Protein AF-A0A6P0YGH5-F1 (afdb_monomer)

Radius of gyration: 20.76 Å; Cα contacts (8 Å, |Δi|>4): 91; chains: 1; bounding box: 50×48×48 Å

Structure (mmCIF, N/CA/C/O backbone):
data_AF-A0A6P0YGH5-F1
#
_entry.id   AF-A0A6P0YGH5-F1
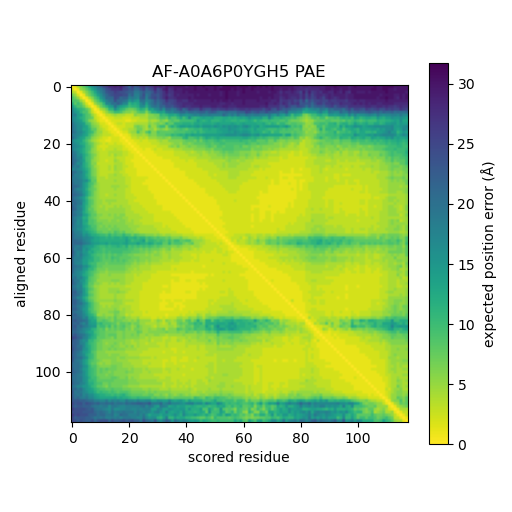#
loop_
_atom_site.group_PDB
_atom_site.id
_atom_site.type_symbol
_atom_site.label_atom_id
_atom_site.label_alt_id
_atom_site.label_comp_id
_atom_site.label_asym_id
_atom_site.label_entity_id
_atom_site.label_seq_id
_atom_site.pdbx_PDB_ins_code
_atom_site.Cartn_x
_atom_site.Cartn_y
_atom_site.Cartn_z
_atom_site.occupancy
_atom_site.B_iso_or_equiv
_atom_site.auth_seq_id
_atom_site.auth_comp_id
_atom_site.auth_asym_id
_atom_site.auth_atom_id
_atom_site.pdbx_PDB_model_num
ATOM 1 N N . MET A 1 1 ? -29.106 34.681 22.770 1.00 38.00 1 MET A N 1
ATOM 2 C CA . MET A 1 1 ? -29.460 33.297 23.142 1.00 38.00 1 MET A CA 1
ATOM 3 C C . MET A 1 1 ? -28.592 32.374 22.303 1.00 38.00 1 MET A C 1
ATOM 5 O O . MET A 1 1 ? -28.899 32.133 21.146 1.00 38.00 1 MET A O 1
ATOM 9 N N . THR A 1 2 ? -27.426 32.003 22.825 1.00 42.66 2 THR A N 1
ATOM 10 C CA . THR A 1 2 ? -26.403 31.251 22.088 1.00 42.66 2 THR A CA 1
ATOM 11 C C . THR A 1 2 ? -26.699 29.769 22.276 1.00 42.66 2 THR A C 1
ATOM 13 O O . THR A 1 2 ? -26.526 29.252 23.376 1.00 42.66 2 THR A O 1
ATOM 16 N N . GLN A 1 3 ? -27.226 29.099 21.249 1.00 47.50 3 GLN A N 1
ATOM 17 C CA . GLN A 1 3 ? -27.406 27.649 21.289 1.00 47.50 3 GLN A CA 1
ATOM 18 C C . GLN A 1 3 ? -26.025 26.993 21.345 1.00 47.50 3 GLN A C 1
ATOM 20 O O . GLN A 1 3 ? -25.245 27.071 20.398 1.00 47.50 3 GLN A O 1
ATOM 25 N N . ILE A 1 4 ? -25.712 26.384 22.487 1.00 50.47 4 ILE A N 1
ATOM 26 C CA . ILE A 1 4 ? -24.563 25.497 22.633 1.00 50.47 4 ILE A CA 1
ATOM 27 C C . ILE A 1 4 ? -24.819 24.319 21.689 1.00 50.47 4 ILE A C 1
ATOM 29 O O . ILE A 1 4 ? -25.840 23.646 21.809 1.00 50.47 4 ILE A O 1
ATOM 33 N N . LEU A 1 5 ? -23.925 24.109 20.722 1.00 51.94 5 LEU A N 1
ATOM 34 C CA . LEU A 1 5 ? -23.920 22.941 19.843 1.00 51.94 5 LEU A CA 1
ATOM 35 C C . LEU A 1 5 ? -23.788 21.689 20.716 1.00 51.94 5 LEU A C 1
ATOM 37 O O . LEU A 1 5 ? -22.690 21.303 21.116 1.00 51.94 5 LEU A O 1
ATOM 41 N N . GLN A 1 6 ? -24.925 21.092 21.058 1.00 49.19 6 GLN A N 1
ATOM 42 C CA . GLN A 1 6 ? -24.997 19.839 21.788 1.00 49.19 6 GLN A CA 1
ATOM 43 C C . GLN A 1 6 ? -24.335 18.784 20.898 1.00 49.19 6 GLN A C 1
ATOM 45 O O . GLN A 1 6 ? -24.809 18.507 19.794 1.00 49.19 6 GLN A O 1
ATOM 50 N N . SER A 1 7 ? -23.182 18.258 21.326 1.00 58.59 7 SER A N 1
ATOM 51 C CA . SER A 1 7 ? -22.619 17.079 20.665 1.00 58.59 7 SER A CA 1
ATOM 52 C C . SER A 1 7 ? -23.704 16.002 20.680 1.00 58.59 7 SER A C 1
ATOM 54 O O . SER A 1 7 ? -24.271 15.775 21.750 1.00 58.59 7 SER A O 1
ATOM 56 N N . PRO A 1 8 ? -24.031 15.381 19.533 1.00 66.81 8 PRO A N 1
ATOM 57 C CA . PRO A 1 8 ? -25.058 14.353 19.496 1.00 66.81 8 PRO A CA 1
ATOM 58 C C . PRO A 1 8 ? -24.716 13.282 20.529 1.00 66.81 8 PRO A C 1
ATOM 60 O O . PRO A 1 8 ? -23.568 12.826 20.570 1.00 66.81 8 PRO A O 1
ATOM 63 N N . GLU A 1 9 ? -25.682 12.915 21.372 1.00 69.94 9 GLU A N 1
ATOM 64 C CA . GLU A 1 9 ? -25.500 11.810 22.308 1.00 69.94 9 GLU A CA 1
ATOM 65 C C . GLU A 1 9 ? -25.064 10.548 21.539 1.00 69.94 9 GLU A C 1
ATOM 67 O O . GLU A 1 9 ? -25.511 10.328 20.404 1.00 69.94 9 GLU A O 1
ATOM 72 N N . PRO A 1 10 ? -24.152 9.733 22.099 1.00 75.38 10 PRO A N 1
ATOM 73 C CA . PRO A 1 10 ? -23.675 8.542 21.415 1.00 75.38 10 PRO A CA 1
ATOM 74 C C . PRO A 1 10 ? -24.838 7.572 21.172 1.00 75.38 10 PRO A C 1
ATOM 76 O O . PRO A 1 10 ? -25.500 7.138 22.109 1.00 75.38 10 PRO A O 1
ATOM 79 N N . ILE A 1 11 ? -25.086 7.223 19.907 1.00 85.12 11 ILE A N 1
ATOM 80 C CA . ILE A 1 11 ? -26.113 6.236 19.550 1.00 85.12 11 ILE A CA 1
ATOM 81 C C . ILE A 1 11 ? -25.641 4.859 20.025 1.00 85.12 11 ILE A C 1
ATOM 83 O O . ILE A 1 11 ? -24.619 4.358 19.545 1.00 85.12 11 ILE A O 1
ATOM 87 N N . VAL A 1 12 ? -26.406 4.260 20.936 1.00 87.81 12 VAL A N 1
ATOM 88 C CA . VAL A 1 12 ? -26.187 2.901 21.440 1.00 87.81 12 VAL A CA 1
ATOM 89 C C . VAL A 1 12 ? -26.904 1.905 20.531 1.00 87.81 12 VAL A C 1
ATOM 91 O O . VAL A 1 12 ? -28.093 2.041 20.244 1.00 87.81 12 VAL A O 1
ATOM 94 N N . TYR A 1 13 ? -26.168 0.903 20.060 1.00 89.69 13 TYR A N 1
ATOM 95 C CA . TYR A 1 13 ? -26.663 -0.177 19.215 1.00 89.69 13 TYR A CA 1
ATOM 96 C C . TYR A 1 13 ? -26.756 -1.465 20.030 1.00 89.69 13 TYR A C 1
ATOM 98 O O . TYR A 1 13 ? -25.876 -1.759 20.838 1.00 89.69 13 TYR A O 1
ATOM 106 N N . GLN A 1 14 ? -27.793 -2.259 19.773 1.00 92.25 14 GLN A N 1
ATOM 107 C CA . GLN A 1 14 ? -27.945 -3.584 20.369 1.00 92.25 14 GLN A CA 1
ATOM 108 C C . GLN A 1 14 ? -27.262 -4.629 19.485 1.00 92.25 14 GLN A C 1
ATOM 110 O O . GLN A 1 14 ? -27.690 -4.876 18.356 1.00 92.25 14 GLN A O 1
ATOM 115 N N . GLY A 1 15 ? -26.175 -5.219 19.980 1.00 87.31 15 GLY A N 1
ATOM 116 C CA . GLY A 1 15 ? -25.468 -6.320 19.336 1.00 87.31 15 GLY A CA 1
ATOM 117 C C . GLY A 1 15 ? -25.804 -7.671 19.965 1.00 87.31 15 GLY A C 1
ATOM 118 O O . GLY A 1 15 ? -26.326 -7.754 21.072 1.00 87.31 15 GLY A O 1
ATOM 119 N N . HIS A 1 16 ? -25.434 -8.757 19.284 1.00 88.81 16 HIS A N 1
ATOM 120 C CA . HIS A 1 16 ? -25.576 -10.118 19.823 1.00 88.81 16 HIS A CA 1
ATOM 121 C C . HIS A 1 16 ? -24.764 -10.341 21.117 1.00 88.81 16 HIS A C 1
ATOM 123 O O . HIS A 1 16 ? -25.115 -11.185 21.932 1.00 88.81 16 HIS A O 1
ATOM 129 N N . PHE A 1 17 ? -23.701 -9.555 21.317 1.00 87.06 17 PHE A N 1
ATOM 130 C CA . PHE A 1 17 ? -22.818 -9.602 22.488 1.00 87.06 17 PHE A CA 1
ATOM 131 C C . PHE A 1 17 ? -23.069 -8.457 23.484 1.00 87.06 17 PHE A C 1
ATOM 133 O O . PHE A 1 17 ? -22.217 -8.182 24.326 1.00 87.06 17 PHE A O 1
ATOM 140 N N . GLY A 1 18 ? -24.218 -7.783 23.382 1.00 90.94 18 GLY A N 1
ATOM 141 C CA . GLY A 1 18 ? -24.586 -6.645 24.220 1.00 90.94 18 GLY A CA 1
ATOM 142 C C . GLY A 1 18 ? -24.522 -5.305 23.493 1.00 90.94 18 GLY A C 1
ATOM 143 O O . GLY A 1 18 ? -24.380 -5.229 22.269 1.00 90.94 18 GLY A O 1
ATOM 144 N N . GLU A 1 19 ? -24.669 -4.239 24.269 1.00 92.75 19 GLU A N 1
ATOM 145 C CA . GLU A 1 19 ? -24.688 -2.869 23.772 1.00 92.75 19 GLU A CA 1
ATOM 146 C C . GLU A 1 19 ? -23.305 -2.412 23.310 1.00 92.75 19 GLU A C 1
ATOM 148 O O . GLU A 1 19 ? -22.294 -2.638 23.977 1.00 92.75 19 GLU A O 1
ATOM 153 N N . PHE A 1 20 ? -23.254 -1.727 22.171 1.00 89.38 20 PHE A N 1
ATOM 154 C CA . PHE A 1 20 ? -22.032 -1.106 21.676 1.00 89.38 20 PHE A CA 1
ATOM 155 C C . PHE A 1 20 ? -22.321 0.270 21.081 1.00 89.38 20 PHE A C 1
ATOM 157 O O . PHE A 1 20 ? -23.426 0.569 20.634 1.00 89.38 20 PHE A O 1
ATOM 164 N N . THR A 1 21 ? -21.304 1.124 21.058 1.00 90.56 21 THR A N 1
ATOM 165 C CA . THR A 1 21 ? -21.373 2.459 20.455 1.00 90.56 21 THR A CA 1
ATOM 166 C C . THR A 1 21 ? -20.344 2.545 19.341 1.00 90.56 21 THR A C 1
ATOM 168 O O . THR A 1 21 ? -19.211 2.107 19.512 1.00 90.56 21 THR A O 1
ATOM 171 N N . ILE A 1 22 ? -20.718 3.133 18.206 1.00 89.81 22 ILE A N 1
ATOM 172 C CA . ILE A 1 22 ? -19.778 3.392 17.110 1.00 89.81 22 ILE A CA 1
ATOM 173 C C . ILE A 1 22 ? -19.169 4.777 17.313 1.00 89.81 22 ILE A C 1
ATOM 175 O O . ILE A 1 22 ? -19.859 5.795 17.184 1.00 89.81 22 ILE A O 1
ATOM 179 N N . THR A 1 23 ? -17.871 4.825 17.593 1.00 90.94 23 THR A N 1
ATOM 180 C CA . THR A 1 23 ? -17.147 6.082 17.781 1.00 90.94 23 THR A CA 1
ATOM 181 C C . THR A 1 23 ? -16.811 6.740 16.440 1.00 90.94 23 THR A C 1
ATOM 183 O O . THR A 1 23 ? -16.848 6.125 15.372 1.00 90.94 23 THR A O 1
ATOM 186 N N . LYS A 1 24 ? -16.437 8.026 16.471 1.00 90.81 24 LYS A N 1
ATOM 187 C CA . LYS A 1 24 ? -15.919 8.714 15.275 1.00 90.81 24 LYS A CA 1
ATOM 188 C C . LYS A 1 24 ? -14.647 8.045 14.737 1.00 90.81 24 LYS A C 1
ATOM 190 O O . LYS A 1 24 ? -14.471 7.996 13.523 1.00 90.81 24 LYS A O 1
ATOM 195 N N . SER A 1 25 ? -13.804 7.513 15.627 1.00 89.56 25 SER A N 1
ATOM 196 C CA . SER A 1 25 ? -12.584 6.782 15.264 1.00 89.56 25 SER A CA 1
ATOM 197 C C . SER A 1 25 ? -12.908 5.521 14.460 1.00 89.56 25 SER A C 1
ATOM 199 O O . SER A 1 25 ? -12.318 5.302 13.404 1.00 89.56 25 SER A O 1
ATOM 201 N N . ASP A 1 26 ? -13.926 4.763 14.882 1.00 90.38 26 ASP A N 1
ATOM 202 C CA . ASP A 1 26 ? -14.374 3.551 14.178 1.00 90.38 26 ASP A CA 1
ATOM 203 C C . ASP A 1 26 ? -14.895 3.864 12.773 1.00 90.38 26 ASP A C 1
ATOM 205 O O . ASP A 1 26 ? -14.682 3.111 11.827 1.00 90.38 26 ASP A O 1
ATOM 209 N N . ARG A 1 27 ? -15.564 5.008 12.595 1.00 92.38 27 ARG A N 1
ATOM 210 C CA . ARG A 1 27 ? -16.007 5.441 11.261 1.00 92.38 27 ARG A CA 1
ATOM 211 C C . ARG A 1 27 ? -14.834 5.875 10.391 1.00 92.38 27 ARG A C 1
ATOM 213 O O . ARG A 1 27 ? -14.810 5.567 9.201 1.00 92.38 27 ARG A O 1
ATOM 220 N N . LEU A 1 28 ? -13.873 6.587 10.977 1.00 93.94 28 LEU A N 1
ATOM 221 C CA . LEU A 1 28 ? -12.700 7.067 10.259 1.00 93.94 28 LEU A CA 1
ATOM 222 C C . LEU A 1 28 ? -11.823 5.902 9.787 1.00 93.94 28 LEU A C 1
ATOM 224 O O . LEU A 1 28 ? -11.414 5.901 8.628 1.00 93.94 28 LEU A O 1
ATOM 228 N N . SER A 1 29 ? -11.594 4.888 10.628 1.00 93.69 29 SER A N 1
ATOM 229 C CA . SER A 1 29 ? -10.833 3.694 10.238 1.00 93.69 29 SER A CA 1
ATOM 230 C C . SER A 1 29 ? -11.477 2.986 9.044 1.00 93.69 29 SER A C 1
ATOM 232 O O . SER A 1 29 ? -10.774 2.613 8.105 1.00 93.69 29 SER A O 1
ATOM 234 N N . VAL A 1 30 ? -12.816 2.899 9.016 1.00 94.69 30 VAL A N 1
ATOM 235 C CA . VAL A 1 30 ? -13.564 2.317 7.893 1.00 94.69 30 VAL A CA 1
ATOM 236 C C . VAL A 1 30 ? -13.356 3.091 6.597 1.00 94.69 30 VAL A C 1
ATOM 238 O O . VAL A 1 30 ? -13.130 2.494 5.544 1.00 94.69 30 VAL A O 1
ATOM 241 N N . ILE A 1 31 ? -13.426 4.420 6.661 1.00 96.44 31 ILE A N 1
ATOM 242 C CA . ILE A 1 31 ? -13.205 5.277 5.493 1.00 96.44 31 ILE A CA 1
ATOM 243 C C . ILE A 1 31 ? -11.768 5.122 4.984 1.00 96.44 31 ILE A C 1
ATOM 245 O O . ILE A 1 31 ? -11.574 4.961 3.780 1.00 96.44 31 ILE A O 1
ATOM 249 N N . ILE A 1 32 ? -10.778 5.127 5.886 1.00 97.06 32 ILE A N 1
ATOM 250 C CA . ILE A 1 32 ? -9.358 5.031 5.525 1.00 97.06 32 ILE A CA 1
ATOM 251 C C . ILE A 1 32 ? -9.034 3.678 4.892 1.00 97.06 32 ILE A C 1
ATOM 253 O O . ILE A 1 32 ? -8.403 3.652 3.836 1.00 97.06 32 ILE A O 1
ATOM 257 N N . TYR A 1 33 ? -9.463 2.553 5.478 1.00 95.69 33 TYR A N 1
ATOM 258 C CA . TYR A 1 33 ? -9.111 1.262 4.882 1.00 95.69 33 TYR A CA 1
ATOM 259 C C . TYR A 1 33 ? -9.786 1.088 3.516 1.00 95.69 33 TYR A C 1
ATOM 261 O O . TYR A 1 33 ? -9.167 0.588 2.581 1.00 95.69 33 TYR A O 1
ATOM 269 N N . ARG A 1 34 ? -11.040 1.540 3.358 1.00 97.25 34 ARG A N 1
ATOM 270 C CA . ARG A 1 34 ? -11.761 1.437 2.078 1.00 97.25 34 ARG A CA 1
ATOM 271 C C . ARG A 1 34 ? -11.133 2.301 0.995 1.00 97.25 34 ARG A C 1
ATOM 273 O O . ARG A 1 34 ? -11.016 1.846 -0.141 1.00 97.25 34 ARG A O 1
ATOM 280 N N . SER A 1 35 ? -10.728 3.525 1.330 1.00 98.06 35 SER A N 1
ATOM 281 C CA . SER A 1 35 ? -10.038 4.396 0.378 1.00 98.06 35 SER A CA 1
ATOM 282 C C . SER A 1 35 ? -8.663 3.835 0.017 1.00 98.06 35 SER A C 1
ATOM 284 O O . SER A 1 35 ? -8.330 3.784 -1.164 1.00 98.06 35 SER A O 1
ATOM 286 N N . GLY A 1 36 ? -7.913 3.317 0.996 1.00 97.75 36 GLY A N 1
ATOM 287 C CA . GLY A 1 36 ? -6.646 2.623 0.767 1.00 97.75 36 GLY A CA 1
ATOM 288 C C . GLY A 1 36 ? -6.799 1.431 -0.179 1.00 97.75 36 GLY A C 1
ATOM 289 O O . GLY A 1 36 ? -6.063 1.326 -1.158 1.00 97.75 36 GLY A O 1
ATOM 290 N N . LEU A 1 37 ? -7.807 0.580 0.039 1.00 97.44 37 LEU A N 1
ATOM 291 C CA . LEU A 1 37 ? -8.066 -0.573 -0.825 1.00 97.44 37 LEU A CA 1
ATOM 292 C C . LEU A 1 37 ? -8.486 -0.159 -2.245 1.00 97.44 37 LEU A C 1
ATOM 294 O O . LEU A 1 37 ? -8.056 -0.782 -3.213 1.00 97.44 37 LEU A O 1
ATOM 298 N N . MET A 1 38 ? -9.268 0.917 -2.383 1.00 98.38 38 MET A N 1
ATOM 299 C CA . MET A 1 38 ? -9.625 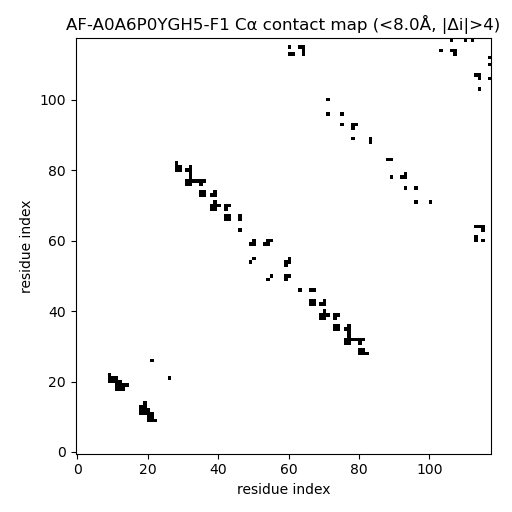1.483 -3.688 1.00 98.38 38 ME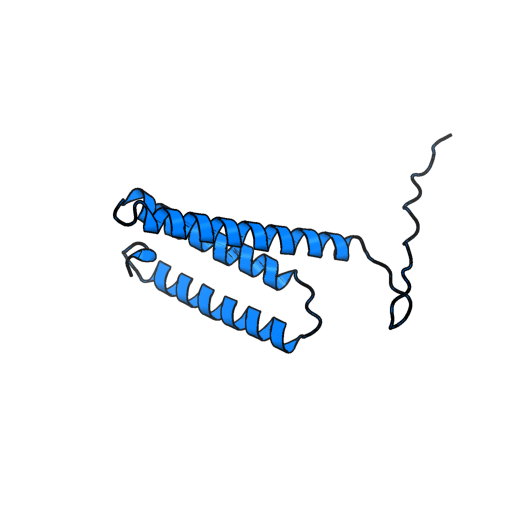T A CA 1
ATOM 300 C C . MET A 1 38 ? -8.387 1.997 -4.434 1.00 98.38 38 MET A C 1
ATOM 302 O O . MET A 1 38 ? -8.201 1.680 -5.605 1.00 98.38 38 MET A O 1
ATOM 306 N N . ILE A 1 39 ? -7.512 2.748 -3.758 1.00 98.50 39 ILE A N 1
ATOM 307 C CA . ILE A 1 39 ? -6.266 3.256 -4.350 1.00 98.50 39 ILE A CA 1
ATOM 308 C C . ILE A 1 39 ? -5.357 2.092 -4.758 1.00 98.50 39 ILE A C 1
ATOM 310 O O . ILE A 1 39 ? -4.806 2.109 -5.856 1.00 98.50 39 ILE A O 1
ATOM 314 N N . ALA A 1 40 ? -5.234 1.057 -3.923 1.00 98.12 40 ALA A N 1
ATOM 315 C CA . ALA A 1 40 ? -4.477 -0.142 -4.268 1.00 98.12 40 ALA A CA 1
ATOM 316 C C . ALA A 1 40 ? -5.053 -0.828 -5.522 1.00 98.12 40 ALA A C 1
ATOM 318 O O . ALA A 1 40 ? -4.313 -1.106 -6.466 1.00 98.12 40 ALA A O 1
ATOM 319 N N . ALA A 1 41 ? -6.371 -1.036 -5.582 1.00 98.31 41 ALA A N 1
ATOM 320 C CA . ALA A 1 41 ? -7.025 -1.639 -6.741 1.00 98.31 41 ALA A CA 1
ATOM 321 C C . ALA A 1 41 ? -6.815 -0.818 -8.026 1.00 98.31 41 ALA A C 1
ATOM 323 O O . ALA A 1 41 ? -6.495 -1.386 -9.070 1.00 98.31 41 ALA A O 1
ATOM 324 N N . LEU A 1 42 ? -6.935 0.511 -7.948 1.00 98.50 42 LEU A N 1
ATOM 325 C CA . LEU A 1 42 ? -6.712 1.410 -9.083 1.00 98.50 42 LEU A CA 1
ATOM 326 C C . LEU A 1 42 ? -5.254 1.399 -9.550 1.00 98.50 42 LEU A C 1
ATOM 328 O O . LEU A 1 42 ? -5.008 1.319 -10.751 1.00 98.50 42 LEU A O 1
ATOM 332 N N . SER A 1 43 ? -4.291 1.428 -8.627 1.00 98.06 43 SER A N 1
ATOM 333 C CA . SER A 1 43 ? -2.865 1.336 -8.956 1.00 98.06 43 SER A CA 1
ATOM 334 C C . SER A 1 43 ? -2.530 0.011 -9.643 1.00 98.06 43 SER A C 1
ATOM 336 O O . SER A 1 43 ? -1.820 0.008 -10.647 1.00 98.06 43 SER A O 1
ATOM 338 N N . PHE A 1 44 ? -3.080 -1.105 -9.152 1.00 97.44 44 PHE A N 1
ATOM 339 C CA . 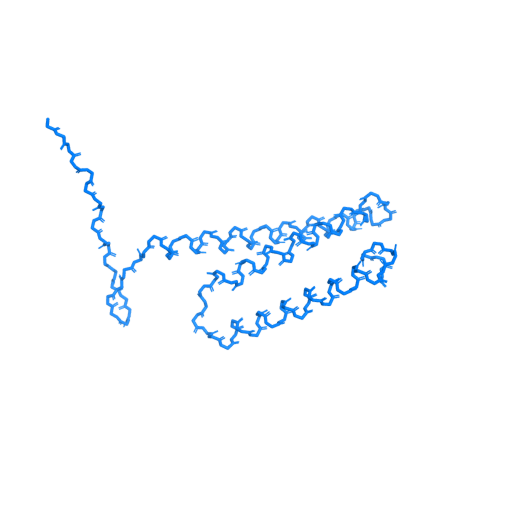PHE A 1 44 ? -2.907 -2.413 -9.784 1.00 97.44 44 PHE A CA 1
ATOM 340 C C . PHE A 1 44 ? -3.526 -2.447 -11.186 1.00 97.44 44 PHE A C 1
ATOM 342 O O . PHE A 1 44 ? -2.837 -2.774 -12.149 1.00 97.44 44 PHE A O 1
ATOM 349 N N . ALA A 1 45 ? -4.790 -2.035 -11.325 1.00 98.00 45 ALA A N 1
ATOM 350 C CA . ALA A 1 45 ? -5.481 -2.010 -12.612 1.00 98.00 45 ALA A CA 1
ATOM 351 C C . ALA A 1 45 ? -4.763 -1.118 -13.638 1.00 98.00 45 ALA A C 1
ATOM 353 O O . ALA A 1 45 ? -4.585 -1.521 -14.791 1.00 98.00 45 ALA A O 1
ATOM 354 N N . LEU A 1 46 ? -4.304 0.065 -13.218 1.00 97.25 46 LEU A N 1
ATOM 355 C CA . LEU A 1 46 ? -3.539 0.979 -14.061 1.00 97.25 46 LEU A CA 1
ATOM 356 C C . LEU A 1 46 ? -2.204 0.358 -14.480 1.00 97.25 46 LEU A C 1
ATOM 358 O O . LEU A 1 46 ? -1.892 0.343 -15.668 1.00 97.25 46 LEU A O 1
ATOM 362 N N . GLY A 1 47 ? -1.442 -0.193 -13.531 1.00 95.50 47 GLY A N 1
ATOM 363 C CA . GLY A 1 47 ? -0.167 -0.853 -13.810 1.00 95.50 47 GLY A CA 1
ATOM 364 C C . GLY A 1 47 ? -0.318 -2.010 -14.798 1.00 95.50 47 GLY A C 1
ATOM 365 O O . GLY A 1 47 ? 0.375 -2.045 -15.814 1.00 95.50 47 GLY A O 1
ATOM 366 N N . SER A 1 48 ? -1.277 -2.910 -14.564 1.00 95.94 48 SER A N 1
ATOM 367 C CA . SER A 1 48 ? -1.564 -4.027 -15.470 1.00 95.94 48 SER A CA 1
ATOM 368 C C . SER A 1 48 ? -1.990 -3.550 -16.858 1.00 95.94 48 SER A C 1
ATOM 370 O O . SER A 1 48 ? -1.493 -4.064 -17.856 1.00 95.94 48 SER A O 1
ATOM 372 N N . THR A 1 49 ? -2.859 -2.539 -16.943 1.00 96.62 49 THR A N 1
ATOM 373 C CA . THR A 1 49 ? -3.312 -1.984 -18.231 1.00 96.62 49 THR A CA 1
ATOM 374 C C . THR A 1 49 ? -2.151 -1.382 -19.019 1.00 96.62 49 THR A C 1
ATOM 376 O O . THR A 1 49 ? -2.023 -1.626 -20.217 1.00 96.62 49 THR A O 1
ATOM 379 N N . LEU A 1 50 ? -1.277 -0.625 -18.350 1.00 95.00 50 LEU A N 1
ATOM 380 C CA . LEU A 1 50 ? -0.109 -0.016 -18.979 1.00 95.00 50 LEU A CA 1
ATOM 381 C C . LEU A 1 50 ? 0.863 -1.069 -19.523 1.00 95.00 50 LEU A C 1
ATOM 383 O O . LEU A 1 50 ? 1.340 -0.922 -20.648 1.00 95.00 50 LEU A O 1
ATOM 387 N N . VAL A 1 51 ? 1.114 -2.141 -18.765 1.00 93.75 51 VAL A N 1
ATOM 388 C CA . VAL A 1 51 ? 1.960 -3.262 -19.210 1.00 93.75 51 VAL A CA 1
ATOM 389 C C . VAL A 1 51 ? 1.350 -3.966 -20.422 1.00 93.75 51 VAL A C 1
ATOM 391 O O . VAL A 1 51 ? 2.050 -4.188 -21.408 1.00 93.75 51 VAL A O 1
ATOM 394 N N . LEU A 1 52 ? 0.053 -4.288 -20.374 1.00 94.62 52 LEU A N 1
ATOM 395 C CA . LEU A 1 52 ? -0.628 -5.013 -21.452 1.00 94.62 52 LEU A CA 1
ATOM 396 C C . LEU A 1 52 ? -0.749 -4.192 -22.742 1.00 94.62 52 LEU A C 1
ATOM 398 O O . LEU A 1 52 ? -0.735 -4.766 -23.826 1.00 94.62 52 LEU A O 1
ATOM 402 N N . TRP A 1 53 ? -0.855 -2.863 -22.643 1.00 94.12 53 TRP A N 1
ATOM 403 C CA . TRP A 1 53 ? -0.945 -1.993 -23.817 1.00 94.12 53 TRP A CA 1
ATOM 404 C C . TRP A 1 53 ? 0.437 -1.630 -24.373 1.00 94.12 53 TRP A C 1
ATOM 406 O O . TRP A 1 53 ? 0.675 -1.757 -25.572 1.00 94.12 53 TRP A O 1
ATOM 416 N N . GLN A 1 54 ? 1.350 -1.130 -23.533 1.00 92.44 54 GLN A N 1
ATOM 417 C CA . GLN A 1 54 ? 2.620 -0.533 -23.970 1.00 92.44 54 GLN A CA 1
ATOM 418 C C . GLN A 1 54 ? 3.806 -0.958 -23.089 1.00 92.44 54 GLN A C 1
ATOM 420 O O . GLN A 1 54 ? 4.652 -0.132 -22.743 1.00 92.44 54 GLN A O 1
ATOM 425 N N . GLY A 1 55 ? 3.908 -2.244 -22.749 1.00 85.25 55 GLY A N 1
ATOM 426 C CA . GLY A 1 55 ? 4.979 -2.777 -21.895 1.00 85.25 55 GLY A CA 1
ATOM 427 C C . GLY A 1 55 ? 6.409 -2.527 -22.397 1.00 85.25 55 GLY A C 1
ATOM 428 O O . GLY A 1 55 ? 7.329 -2.466 -21.590 1.00 85.25 55 GLY A O 1
ATOM 429 N N . ASN A 1 56 ? 6.608 -2.309 -23.702 1.00 86.62 56 ASN A N 1
ATOM 430 C CA . ASN A 1 56 ? 7.914 -1.978 -24.289 1.00 86.62 56 ASN A CA 1
ATOM 431 C C . ASN A 1 56 ? 8.235 -0.472 -24.292 1.00 86.62 56 ASN A C 1
ATOM 433 O O . ASN A 1 56 ? 9.340 -0.087 -24.673 1.00 86.62 56 ASN A O 1
ATOM 437 N N . ASN A 1 57 ? 7.293 0.395 -23.905 1.00 90.62 57 ASN A N 1
ATOM 438 C CA . ASN A 1 57 ? 7.509 1.837 -23.899 1.00 90.62 57 ASN A CA 1
ATOM 439 C C . ASN A 1 57 ? 8.354 2.242 -22.669 1.00 90.62 57 ASN A C 1
ATOM 441 O O . ASN A 1 57 ? 7.912 2.044 -21.532 1.00 90.62 57 ASN A O 1
ATOM 445 N N . PRO A 1 58 ? 9.529 2.881 -22.849 1.00 88.19 58 PRO A N 1
ATOM 446 C CA . PRO A 1 58 ? 10.386 3.302 -21.739 1.00 88.19 58 PRO A CA 1
ATOM 447 C C . PRO A 1 58 ? 9.699 4.231 -20.730 1.00 88.19 58 PRO A C 1
ATOM 449 O O . PRO A 1 58 ? 10.038 4.213 -19.546 1.00 88.19 58 PRO A O 1
ATOM 452 N N . ALA A 1 59 ? 8.736 5.046 -21.173 1.00 89.75 59 ALA A N 1
ATOM 453 C CA . ALA A 1 59 ? 7.970 5.921 -20.288 1.00 89.75 59 ALA A CA 1
ATOM 454 C C . ALA A 1 59 ? 7.036 5.123 -19.367 1.00 89.75 59 ALA A C 1
ATOM 456 O O . ALA A 1 59 ? 6.945 5.423 -18.177 1.00 89.75 59 ALA A O 1
ATOM 457 N N . VAL A 1 60 ? 6.400 4.070 -19.893 1.00 91.62 60 VAL A N 1
ATOM 458 C CA . VAL A 1 60 ? 5.541 3.166 -19.114 1.00 91.62 60 VAL A CA 1
ATOM 459 C C . VAL A 1 60 ? 6.360 2.406 -18.082 1.00 91.62 60 VAL A C 1
ATOM 461 O O . VAL A 1 60 ? 6.002 2.393 -16.908 1.00 91.62 60 VAL A O 1
ATOM 464 N N . ILE A 1 61 ? 7.504 1.859 -18.491 1.00 88.69 61 ILE A N 1
ATOM 465 C CA . ILE A 1 61 ? 8.406 1.130 -17.595 1.00 88.69 61 ILE A CA 1
ATOM 466 C C . ILE A 1 61 ? 8.853 2.017 -16.422 1.00 88.69 61 ILE A C 1
ATOM 468 O O . ILE A 1 61 ? 8.856 1.575 -15.274 1.00 88.69 61 ILE A O 1
ATOM 472 N N . LYS A 1 62 ? 9.174 3.291 -16.681 1.00 89.00 62 LYS A N 1
ATOM 473 C CA . LYS A 1 62 ? 9.524 4.254 -15.623 1.00 89.00 62 LYS A CA 1
ATOM 474 C C . LYS A 1 62 ? 8.341 4.612 -14.721 1.00 89.00 62 LYS A C 1
ATOM 476 O O . LYS A 1 62 ? 8.545 4.812 -13.527 1.00 89.00 62 LYS A O 1
ATOM 481 N N . ALA A 1 63 ? 7.128 4.693 -15.268 1.00 91.19 63 ALA A N 1
ATOM 482 C CA . ALA A 1 63 ? 5.920 4.999 -14.503 1.00 91.19 63 ALA A CA 1
ATOM 483 C C . ALA A 1 63 ? 5.461 3.833 -13.609 1.00 91.19 63 ALA A C 1
ATOM 485 O O . ALA A 1 63 ? 4.834 4.068 -12.578 1.00 91.19 63 ALA A O 1
ATOM 486 N N . LEU A 1 64 ? 5.796 2.585 -13.952 1.00 92.94 64 LEU A N 1
ATOM 487 C CA . LEU A 1 64 ? 5.389 1.411 -13.174 1.00 92.94 64 LEU A CA 1
ATOM 488 C C . LEU A 1 64 ? 5.970 1.393 -11.759 1.00 92.94 64 LEU A C 1
ATOM 490 O O . LEU A 1 64 ? 5.253 1.044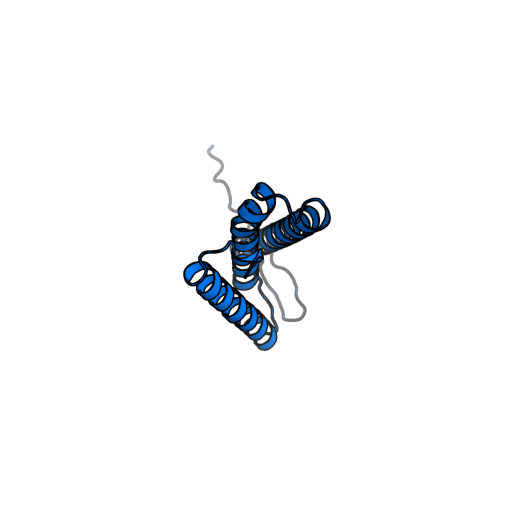 -10.826 1.00 92.94 64 LEU A O 1
ATOM 494 N N . THR A 1 65 ? 7.222 1.814 -11.571 1.00 91.12 65 THR A N 1
ATOM 495 C CA . THR A 1 65 ? 7.865 1.834 -10.247 1.00 91.12 65 THR A CA 1
ATOM 496 C C . THR A 1 65 ? 7.098 2.690 -9.224 1.00 91.12 65 THR A C 1
ATOM 498 O O . THR A 1 65 ? 6.733 2.158 -8.172 1.00 91.12 65 THR A O 1
ATOM 501 N N . PRO A 1 66 ? 6.790 3.981 -9.479 1.00 93.44 66 PRO A N 1
ATOM 502 C CA . PRO A 1 66 ? 6.002 4.775 -8.537 1.00 93.44 66 PRO A CA 1
ATOM 503 C C . PRO A 1 66 ? 4.547 4.294 -8.405 1.00 93.44 66 PRO A C 1
ATOM 505 O O . PRO A 1 66 ? 3.997 4.377 -7.308 1.00 93.44 66 PRO A O 1
ATOM 508 N N . ILE A 1 67 ? 3.929 3.745 -9.462 1.00 95.81 67 ILE A N 1
ATOM 509 C CA . ILE A 1 67 ? 2.575 3.157 -9.379 1.00 95.81 67 ILE A CA 1
ATOM 510 C C . ILE A 1 67 ? 2.571 1.949 -8.433 1.00 95.81 67 ILE A C 1
ATOM 512 O O . ILE A 1 67 ? 1.705 1.840 -7.564 1.00 95.81 67 ILE A O 1
ATOM 516 N N . TYR A 1 68 ? 3.566 1.072 -8.554 1.00 94.94 68 TYR A N 1
ATOM 517 C CA . TYR A 1 68 ? 3.726 -0.080 -7.674 1.00 94.94 68 TYR A CA 1
ATOM 518 C C . TYR A 1 68 ? 4.039 0.344 -6.231 1.00 94.94 68 TYR A C 1
ATOM 520 O O . TYR A 1 68 ? 3.461 -0.190 -5.286 1.00 94.94 68 TYR A O 1
ATOM 528 N N . GLY A 1 69 ? 4.875 1.370 -6.038 1.00 95.06 69 GLY A N 1
ATOM 529 C CA . GLY A 1 69 ? 5.110 1.957 -4.715 1.00 95.06 69 GLY A CA 1
ATOM 530 C C . GLY A 1 69 ? 3.823 2.489 -4.071 1.00 95.06 69 GLY A C 1
ATOM 531 O O . GLY A 1 69 ? 3.548 2.201 -2.905 1.00 95.06 69 GLY A O 1
ATOM 532 N N . CYS A 1 70 ? 2.989 3.197 -4.841 1.00 97.38 70 CYS A N 1
ATOM 533 C CA . CYS A 1 70 ? 1.674 3.659 -4.394 1.00 97.38 70 CYS A CA 1
ATOM 534 C C . CYS A 1 70 ? 0.761 2.487 -4.001 1.00 97.38 70 CYS A C 1
ATOM 536 O O . CYS A 1 70 ? 0.146 2.520 -2.935 1.00 97.38 70 CYS A O 1
ATOM 538 N N . PHE A 1 71 ? 0.727 1.422 -4.810 1.00 97.69 71 PHE A N 1
ATOM 539 C CA . PHE A 1 71 ? 0.009 0.186 -4.489 1.00 97.69 71 PHE A CA 1
ATOM 540 C C . PHE A 1 71 ? 0.449 -0.399 -3.140 1.00 97.69 71 PHE A C 1
ATOM 542 O O . PHE A 1 71 ? -0.396 -0.649 -2.280 1.00 97.69 71 PHE A O 1
ATOM 549 N N . CYS A 1 72 ? 1.757 -0.562 -2.918 1.00 97.19 72 CYS A N 1
ATOM 550 C CA . CYS A 1 72 ? 2.296 -1.112 -1.674 1.00 97.19 72 CYS A CA 1
ATOM 551 C C . CYS A 1 72 ? 1.908 -0.280 -0.445 1.00 97.19 72 CYS A C 1
ATOM 553 O O . CYS A 1 72 ? 1.504 -0.849 0.572 1.00 97.19 72 CYS A O 1
ATOM 555 N N . LEU A 1 73 ? 2.012 1.050 -0.539 1.00 97.19 73 LEU A N 1
ATOM 556 C CA . LEU A 1 73 ? 1.670 1.962 0.555 1.00 97.19 73 LEU A CA 1
ATOM 557 C C . LEU A 1 73 ? 0.168 1.962 0.852 1.00 97.19 73 LEU A C 1
ATOM 559 O O . LEU A 1 73 ? -0.226 1.851 2.012 1.00 97.19 73 LEU A O 1
ATOM 563 N N . ALA A 1 74 ? -0.670 2.044 -0.183 1.00 97.62 74 ALA A N 1
ATOM 564 C CA . ALA A 1 74 ? -2.122 2.047 -0.036 1.00 97.62 74 ALA A CA 1
ATOM 565 C C . ALA A 1 74 ? -2.641 0.720 0.544 1.00 97.62 74 ALA A C 1
ATOM 567 O O . ALA A 1 74 ? -3.490 0.720 1.440 1.00 97.62 74 ALA A O 1
ATOM 568 N N . LEU A 1 75 ? -2.074 -0.406 0.095 1.00 97.38 75 LEU A N 1
ATOM 569 C CA . LEU A 1 75 ? -2.373 -1.731 0.635 1.00 97.38 75 LEU A CA 1
ATOM 570 C C . LEU A 1 75 ? -1.950 -1.847 2.106 1.00 97.38 75 LEU A C 1
ATOM 572 O O . LEU A 1 75 ? -2.732 -2.311 2.932 1.00 97.38 75 LEU A O 1
ATOM 576 N N . GLY A 1 76 ? -0.750 -1.373 2.451 1.00 95.94 76 GLY A N 1
ATOM 577 C CA . GLY A 1 76 ? -0.257 -1.362 3.829 1.00 95.94 76 GLY A CA 1
ATOM 578 C C . GLY A 1 76 ? -1.133 -0.525 4.759 1.00 95.94 76 GLY A C 1
ATOM 579 O O . GLY A 1 76 ? -1.554 -1.004 5.811 1.00 95.94 76 GLY A O 1
ATOM 580 N N . LEU A 1 77 ? -1.487 0.694 4.340 1.00 96.69 77 LEU A N 1
ATOM 581 C CA . LEU A 1 77 ? -2.392 1.571 5.085 1.00 96.69 77 LEU A CA 1
ATOM 582 C C . LEU A 1 77 ? -3.753 0.901 5.323 1.00 96.69 77 LEU A C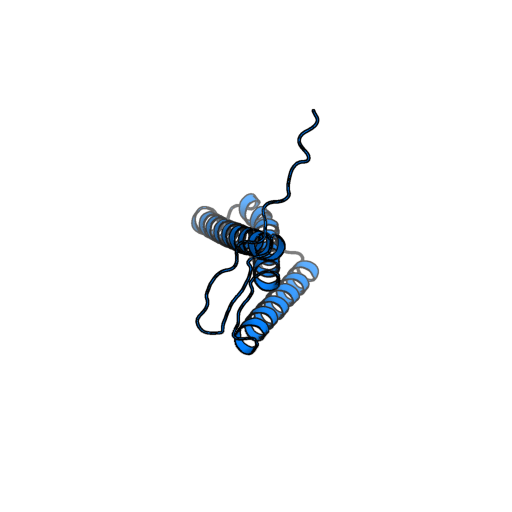 1
ATOM 584 O O . LEU A 1 77 ? -4.273 0.939 6.441 1.00 96.69 77 LEU A O 1
ATOM 588 N N . SER A 1 78 ? -4.307 0.244 4.300 1.00 96.31 78 SER A N 1
ATOM 589 C CA . SER A 1 78 ? -5.552 -0.515 4.434 1.00 96.31 78 SER A CA 1
ATOM 590 C C . SER A 1 78 ? -5.416 -1.666 5.430 1.00 96.31 78 SER A C 1
ATOM 592 O O . SER A 1 78 ? -6.312 -1.870 6.245 1.00 96.31 78 SER A O 1
ATOM 594 N N . LEU A 1 79 ? -4.312 -2.415 5.395 1.00 94.81 79 LEU A N 1
ATOM 595 C CA . LEU A 1 79 ? -4.080 -3.537 6.307 1.00 94.81 79 LEU A CA 1
ATOM 596 C C . LEU A 1 79 ? -3.871 -3.088 7.755 1.00 94.81 79 LEU A C 1
ATOM 598 O O . LEU A 1 79 ? -4.257 -3.811 8.664 1.00 94.81 79 LEU A O 1
ATOM 602 N N . VAL A 1 80 ? -3.281 -1.920 8.001 1.00 93.06 80 VAL A N 1
ATOM 603 C CA . VAL A 1 80 ? -3.102 -1.406 9.369 1.00 93.06 80 VAL A CA 1
ATOM 604 C C . VAL A 1 80 ? -4.418 -0.885 9.953 1.00 93.06 80 VAL A C 1
ATOM 606 O O . VAL A 1 80 ? -4.648 -1.008 11.152 1.00 93.06 80 VAL A O 1
ATOM 609 N N . THR A 1 81 ? -5.293 -0.321 9.118 1.00 93.00 81 THR A N 1
ATOM 610 C CA . THR A 1 81 ? -6.531 0.338 9.570 1.00 93.00 81 THR A CA 1
ATOM 611 C C . THR A 1 81 ? -7.754 -0.571 9.606 1.00 93.00 81 THR A C 1
ATOM 613 O O . THR A 1 81 ? -8.710 -0.276 10.326 1.00 93.00 81 THR A O 1
ATOM 616 N N . ILE A 1 82 ? -7.745 -1.681 8.865 1.00 91.62 82 ILE A N 1
ATOM 617 C CA . ILE A 1 82 ? -8.849 -2.636 8.879 1.00 91.62 82 ILE A CA 1
ATOM 618 C C . ILE A 1 82 ? -8.922 -3.367 10.226 1.00 91.62 82 ILE A C 1
ATOM 620 O O . ILE A 1 82 ? -7.950 -3.949 10.706 1.00 91.62 82 ILE A O 1
ATOM 624 N N . HIS A 1 83 ? -10.105 -3.354 10.833 1.00 85.62 83 HIS A N 1
ATOM 625 C CA . HIS A 1 83 ? -10.370 -4.078 12.069 1.00 85.62 83 HIS A CA 1
ATOM 626 C C . HIS A 1 83 ? -10.883 -5.483 11.723 1.00 85.62 83 HIS A C 1
ATOM 628 O O . HIS A 1 83 ? -12.062 -5.672 11.427 1.00 85.62 83 HIS A O 1
ATOM 634 N N . ILE A 1 84 ? -9.983 -6.468 11.686 1.00 84.00 84 ILE A N 1
ATOM 635 C CA . ILE A 1 84 ? -10.325 -7.874 11.428 1.00 84.00 84 ILE A CA 1
ATOM 636 C C . ILE A 1 84 ? -10.376 -8.616 12.766 1.00 84.00 84 ILE A C 1
ATOM 638 O O . ILE A 1 84 ? -9.369 -8.720 13.458 1.00 84.00 84 ILE A O 1
ATOM 642 N N . TYR A 1 85 ? -11.536 -9.184 13.110 1.00 83.00 85 TYR A N 1
ATOM 643 C CA . TYR A 1 85 ? -11.732 -9.937 14.360 1.00 83.00 85 TYR A CA 1
ATOM 644 C C . TYR A 1 85 ? -10.834 -11.184 14.468 1.00 83.00 85 TYR A C 1
ATOM 646 O O . TYR A 1 85 ? -10.387 -11.548 15.554 1.00 83.00 85 TYR A O 1
ATOM 654 N N . MET A 1 86 ? -10.531 -11.833 13.339 1.00 89.38 86 MET A N 1
ATOM 655 C CA . MET A 1 86 ? -9.595 -12.960 13.271 1.00 89.38 86 MET A CA 1
ATOM 656 C C . MET A 1 86 ? -8.141 -12.470 13.272 1.00 89.38 86 MET A C 1
ATOM 658 O O . MET A 1 86 ? -7.522 -12.294 12.221 1.00 89.38 86 MET A O 1
ATOM 662 N N . ALA A 1 87 ? -7.578 -12.296 14.467 1.00 89.19 87 ALA A N 1
ATOM 663 C CA . ALA A 1 87 ? -6.229 -11.758 14.654 1.00 89.19 87 ALA A CA 1
ATOM 664 C C . ALA A 1 87 ? -5.128 -12.552 13.918 1.00 89.19 87 ALA A C 1
ATOM 666 O O . ALA A 1 87 ? -4.182 -11.956 13.405 1.00 89.19 87 ALA A O 1
ATOM 667 N N . ILE A 1 88 ? -5.240 -13.885 13.834 1.00 92.62 88 ILE A N 1
ATOM 668 C CA . ILE A 1 88 ? -4.248 -14.730 13.140 1.00 92.62 88 ILE A CA 1
ATOM 669 C C . ILE A 1 88 ? -4.217 -14.404 11.645 1.00 92.62 88 ILE A C 1
ATOM 671 O O . ILE A 1 88 ? -3.149 -14.164 11.087 1.00 92.62 88 ILE A O 1
ATOM 675 N N . LEU A 1 89 ? -5.390 -14.338 11.010 1.00 92.00 89 LEU A N 1
ATOM 676 C CA . LEU A 1 89 ? -5.515 -13.993 9.595 1.00 92.00 89 LEU A CA 1
ATOM 677 C C . LEU A 1 89 ? -4.938 -12.601 9.316 1.00 92.00 89 LEU A C 1
ATOM 679 O O . LEU A 1 89 ? -4.183 -12.418 8.363 1.00 92.00 89 LEU A O 1
ATOM 683 N N . HIS A 1 90 ? -5.257 -11.632 10.177 1.00 91.56 90 HIS A N 1
ATOM 684 C CA . HIS A 1 90 ? -4.772 -10.261 10.045 1.00 91.56 90 HIS A CA 1
ATOM 685 C C . HIS A 1 90 ? -3.243 -10.178 10.082 1.00 91.56 90 HIS A C 1
ATOM 687 O O . HIS A 1 90 ? -2.638 -9.551 9.214 1.00 91.56 90 HIS A O 1
ATOM 693 N N . ARG A 1 91 ? -2.610 -10.877 11.031 1.00 92.06 91 ARG A N 1
ATOM 694 C CA . ARG A 1 91 ? -1.145 -10.924 11.164 1.00 92.06 91 ARG A CA 1
ATOM 695 C C . ARG A 1 91 ? -0.467 -11.612 9.985 1.00 92.06 91 ARG A C 1
ATOM 697 O O . ARG A 1 91 ? 0.579 -11.149 9.543 1.00 92.06 91 ARG A O 1
ATOM 704 N N . LEU A 1 92 ? -1.053 -12.688 9.456 1.00 95.50 92 LEU A N 1
ATOM 705 C CA . LEU A 1 92 ? -0.514 -13.369 8.275 1.00 95.50 92 LEU A CA 1
ATOM 706 C C . LEU A 1 92 ? -0.521 -12.455 7.045 1.00 95.50 92 LEU A C 1
ATOM 708 O O . LEU A 1 92 ? 0.478 -12.380 6.334 1.00 95.50 92 LEU A O 1
ATOM 712 N N . LEU A 1 93 ? -1.606 -11.707 6.831 1.00 93.69 93 LEU A N 1
ATOM 713 C CA . LEU A 1 93 ? -1.691 -10.726 5.744 1.00 93.69 93 LEU A CA 1
ATOM 714 C C . LEU A 1 93 ? -0.640 -9.619 5.890 1.00 93.69 93 LEU A C 1
ATOM 716 O O . LEU A 1 93 ? 0.019 -9.264 4.914 1.00 93.69 93 LEU A O 1
ATOM 720 N N . GLN A 1 94 ? -0.447 -9.106 7.108 1.00 93.88 94 GLN A N 1
ATOM 721 C CA . GLN A 1 94 ? 0.600 -8.124 7.394 1.00 93.88 94 GLN A CA 1
ATOM 722 C C . GLN A 1 94 ? 1.997 -8.693 7.131 1.00 93.88 94 GLN A C 1
ATOM 724 O O . GLN A 1 94 ? 2.826 -8.006 6.545 1.00 93.88 94 GLN A O 1
ATOM 729 N N . LEU A 1 95 ? 2.251 -9.948 7.506 1.00 96.56 95 LEU A N 1
ATOM 730 C CA . LEU A 1 95 ? 3.531 -10.612 7.271 1.00 96.56 95 LEU A CA 1
ATOM 731 C C . LEU A 1 95 ? 3.816 -10.779 5.774 1.00 96.56 95 LEU A C 1
ATOM 733 O O . LEU A 1 95 ? 4.908 -10.437 5.328 1.00 96.56 95 LEU A O 1
ATOM 737 N N . PHE A 1 96 ? 2.83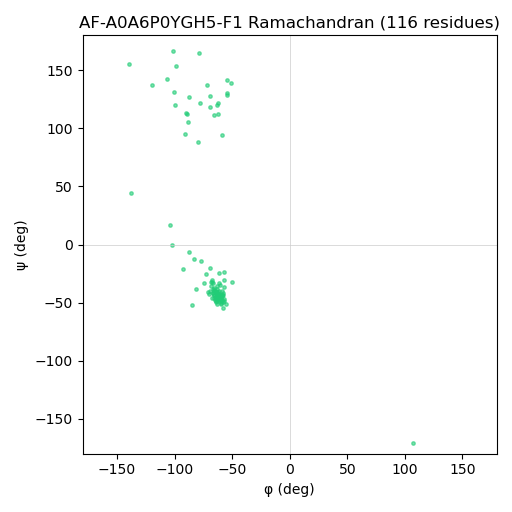9 -11.228 4.983 1.00 96.38 96 PHE A N 1
ATOM 738 C CA . PHE A 1 96 ? 2.996 -11.313 3.528 1.00 96.38 96 PHE A CA 1
ATOM 739 C C . PHE A 1 96 ? 3.238 -9.947 2.890 1.00 96.38 96 PHE A C 1
ATOM 741 O O . PHE A 1 96 ? 4.097 -9.822 2.018 1.00 96.38 96 PHE A O 1
ATOM 748 N N . TRP A 1 97 ? 2.536 -8.914 3.358 1.00 96.81 97 TRP A N 1
ATOM 749 C CA . TRP A 1 97 ? 2.766 -7.548 2.904 1.00 96.81 97 TRP A CA 1
ATOM 750 C C . TRP A 1 97 ? 4.174 -7.048 3.268 1.00 96.81 97 TRP A C 1
ATOM 752 O O . TRP A 1 97 ? 4.865 -6.520 2.399 1.00 96.81 97 TRP A O 1
ATOM 762 N N . ILE A 1 98 ? 4.641 -7.262 4.503 1.00 96.88 98 ILE A N 1
ATOM 763 C CA . ILE A 1 98 ? 5.995 -6.881 4.945 1.00 96.88 98 ILE A CA 1
ATOM 764 C C . ILE A 1 98 ? 7.053 -7.579 4.091 1.00 96.88 98 ILE A C 1
ATOM 766 O O . ILE A 1 98 ? 7.939 -6.916 3.561 1.00 96.88 98 ILE A O 1
ATOM 770 N N . ILE A 1 99 ? 6.955 -8.900 3.917 1.00 97.25 99 ILE A N 1
ATOM 771 C CA . ILE A 1 99 ? 7.919 -9.657 3.108 1.00 97.25 99 ILE A CA 1
ATOM 772 C C . ILE A 1 99 ? 7.928 -9.124 1.673 1.00 97.25 99 ILE A C 1
ATOM 774 O O . ILE A 1 99 ? 8.984 -8.753 1.169 1.00 97.25 99 ILE A O 1
ATOM 778 N N . GLY A 1 100 ? 6.758 -9.009 1.038 1.00 94.00 100 GLY A N 1
ATOM 779 C CA . GLY A 1 100 ? 6.658 -8.541 -0.344 1.00 94.00 100 GLY A CA 1
ATOM 780 C C . GLY A 1 100 ? 7.211 -7.126 -0.540 1.00 94.00 100 GLY A C 1
ATOM 781 O O . GLY A 1 100 ? 7.960 -6.873 -1.486 1.00 94.00 100 GLY A O 1
ATOM 782 N N . THR A 1 101 ? 6.892 -6.201 0.367 1.00 94.62 101 THR A N 1
ATOM 783 C CA . THR A 1 101 ? 7.366 -4.810 0.291 1.00 94.62 101 THR A CA 1
ATOM 784 C C . THR A 1 101 ? 8.858 -4.682 0.570 1.00 94.62 101 THR A C 1
ATOM 786 O O . THR A 1 101 ? 9.543 -3.991 -0.182 1.00 94.62 101 THR A O 1
ATOM 789 N N . ILE A 1 102 ? 9.391 -5.379 1.576 1.00 95.25 102 ILE A N 1
ATOM 790 C CA . ILE A 1 102 ? 10.830 -5.379 1.866 1.00 95.25 102 ILE A CA 1
ATOM 791 C C . ILE A 1 102 ? 11.607 -5.951 0.683 1.00 95.25 102 ILE A C 1
ATOM 793 O O . ILE A 1 102 ? 12.557 -5.321 0.223 1.00 95.25 102 ILE A O 1
ATOM 797 N N . THR A 1 103 ? 11.190 -7.100 0.144 1.00 93.00 103 THR A N 1
ATOM 798 C CA . THR A 1 103 ? 11.835 -7.692 -1.034 1.00 93.00 103 THR A CA 1
ATOM 799 C C . THR A 1 103 ? 11.801 -6.734 -2.222 1.00 93.00 103 THR A C 1
ATOM 801 O O . THR A 1 103 ? 12.826 -6.534 -2.868 1.00 93.00 103 THR A O 1
ATOM 804 N N . THR A 1 104 ? 10.666 -6.073 -2.465 1.00 91.06 104 THR A N 1
ATOM 805 C CA . THR A 1 104 ? 10.548 -5.045 -3.513 1.00 91.06 104 THR A CA 1
ATOM 806 C C . THR A 1 104 ? 11.566 -3.920 -3.311 1.00 91.06 104 THR A C 1
ATOM 808 O O . THR A 1 104 ? 12.264 -3.552 -4.251 1.00 91.06 104 THR A O 1
ATOM 811 N N . VAL A 1 105 ? 11.671 -3.371 -2.098 1.00 90.44 105 VAL A N 1
ATOM 812 C CA . VAL A 1 105 ? 12.607 -2.278 -1.787 1.00 90.44 105 VAL A CA 1
ATOM 813 C C . VAL A 1 105 ? 14.055 -2.721 -1.991 1.00 90.44 105 VAL A C 1
ATOM 815 O O . VAL A 1 105 ? 14.834 -1.996 -2.605 1.00 90.44 105 VAL A O 1
ATOM 818 N N . ILE A 1 106 ? 14.407 -3.926 -1.535 1.00 91.25 106 ILE A N 1
ATOM 819 C CA . ILE A 1 106 ? 15.739 -4.505 -1.744 1.00 91.25 106 ILE A CA 1
ATOM 820 C C . ILE A 1 106 ? 16.040 -4.604 -3.243 1.00 91.25 106 ILE A C 1
ATOM 822 O O . ILE A 1 106 ? 17.102 -4.160 -3.675 1.00 91.25 106 ILE A O 1
ATOM 826 N N . LEU A 1 107 ? 15.116 -5.130 -4.048 1.00 89.62 107 LEU A N 1
ATOM 827 C CA . LEU A 1 107 ? 15.305 -5.245 -5.497 1.00 89.62 107 LEU A CA 1
ATOM 828 C C . LEU A 1 107 ? 15.415 -3.874 -6.175 1.00 89.62 107 LEU A C 1
ATOM 830 O O . LEU A 1 107 ? 16.265 -3.696 -7.045 1.00 89.62 107 LEU A O 1
ATOM 834 N N . ALA A 1 108 ? 14.615 -2.899 -5.742 1.00 86.50 108 ALA A N 1
ATOM 835 C CA . ALA A 1 108 ? 14.616 -1.547 -6.292 1.00 86.50 108 ALA A CA 1
ATOM 836 C C . ALA A 1 108 ? 15.924 -0.788 -6.017 1.00 86.50 108 ALA A C 1
ATOM 838 O O . ALA A 1 108 ? 16.340 0.015 -6.845 1.00 86.50 108 ALA A O 1
ATOM 839 N N . ILE A 1 109 ? 16.571 -1.030 -4.870 1.00 86.75 109 ILE A N 1
ATOM 840 C CA . ILE A 1 109 ? 17.844 -0.386 -4.507 1.00 86.75 109 ILE A CA 1
ATOM 841 C C . ILE A 1 109 ? 19.037 -1.086 -5.172 1.00 86.75 109 ILE A C 1
ATOM 843 O O . ILE A 1 109 ? 19.986 -0.419 -5.576 1.00 86.75 109 ILE A O 1
ATOM 847 N N . ASN A 1 110 ? 19.010 -2.419 -5.279 1.00 86.94 110 ASN A N 1
ATOM 848 C CA . ASN A 1 110 ? 20.142 -3.192 -5.805 1.00 86.94 110 ASN A CA 1
ATOM 849 C C . ASN A 1 110 ? 20.192 -3.262 -7.338 1.00 86.94 110 ASN A C 1
ATOM 851 O O . ASN A 1 110 ? 21.209 -3.674 -7.893 1.00 86.94 110 ASN A O 1
ATOM 855 N N . SER A 1 111 ? 19.120 -2.869 -8.025 1.00 79.88 111 SER A N 1
ATOM 856 C CA . SER A 1 111 ? 19.036 -2.966 -9.482 1.00 79.88 111 SER A CA 1
ATOM 857 C C . SER A 1 111 ? 19.308 -1.628 -10.160 1.00 79.88 111 SER A C 1
ATOM 859 O O . SER A 1 111 ? 18.707 -0.609 -9.835 1.00 79.88 111 SER A O 1
ATOM 861 N N . THR A 1 112 ? 20.180 -1.635 -11.168 1.00 70.56 112 THR A N 1
ATOM 862 C CA . THR A 1 112 ? 20.415 -0.491 -12.070 1.00 70.56 112 THR A CA 1
ATOM 863 C C . THR A 1 112 ? 19.314 -0.324 -13.118 1.00 70.56 112 THR A C 1
ATOM 865 O O . THR A 1 112 ? 19.231 0.718 -13.770 1.00 70.56 112 THR A O 1
ATOM 868 N N . GLN A 1 113 ? 18.467 -1.340 -13.287 1.00 73.25 113 GLN A N 1
ATOM 869 C CA . GLN A 1 113 ? 17.320 -1.330 -14.186 1.00 73.25 113 GLN A CA 1
ATOM 870 C C . GLN A 1 113 ? 16.023 -1.024 -13.419 1.00 73.25 113 GLN A C 1
ATOM 872 O O . GLN A 1 113 ? 15.936 -1.294 -12.220 1.00 73.25 113 GLN A O 1
ATOM 877 N N . PRO A 1 114 ? 15.000 -0.456 -14.087 1.00 70.06 114 PRO A N 1
ATOM 878 C CA . PRO A 1 114 ? 13.670 -0.305 -13.505 1.00 70.06 114 PRO A CA 1
ATOM 879 C C . PRO A 1 114 ? 13.171 -1.635 -12.940 1.00 70.06 114 PRO A C 1
ATOM 881 O O . PRO A 1 114 ? 13.323 -2.654 -13.602 1.00 70.06 114 PRO A O 1
ATOM 884 N N . LEU A 1 115 ? 12.523 -1.608 -11.770 1.00 70.75 115 LEU A N 1
ATOM 885 C CA . LEU A 1 115 ? 12.091 -2.804 -11.031 1.00 70.75 115 LEU A CA 1
ATOM 886 C C . LEU A 1 115 ? 11.318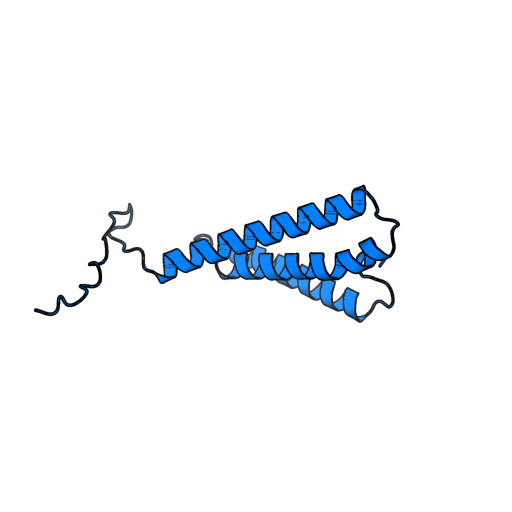 -3.826 -11.888 1.00 70.75 115 LEU A C 1
ATOM 888 O O . LEU A 1 115 ? 11.411 -5.019 -11.651 1.00 70.75 115 LEU A O 1
ATOM 892 N N . PHE A 1 116 ? 10.566 -3.362 -12.886 1.00 69.12 116 PHE A N 1
ATOM 893 C CA . PHE A 1 116 ? 9.808 -4.226 -13.793 1.00 69.12 116 PHE A CA 1
ATOM 894 C C . PHE A 1 116 ? 10.676 -5.072 -14.749 1.00 69.12 116 PHE A C 1
ATOM 896 O O . PHE A 1 116 ? 10.188 -6.046 -15.310 1.00 69.12 116 PHE A O 1
ATOM 903 N N . LEU A 1 117 ? 11.929 -4.682 -14.983 1.00 72.38 117 LEU A N 1
ATOM 904 C CA . LEU A 1 117 ? 12.846 -5.346 -15.914 1.00 72.38 117 LEU A CA 1
ATOM 905 C C . LEU A 1 117 ? 13.884 -6.242 -15.217 1.00 72.38 11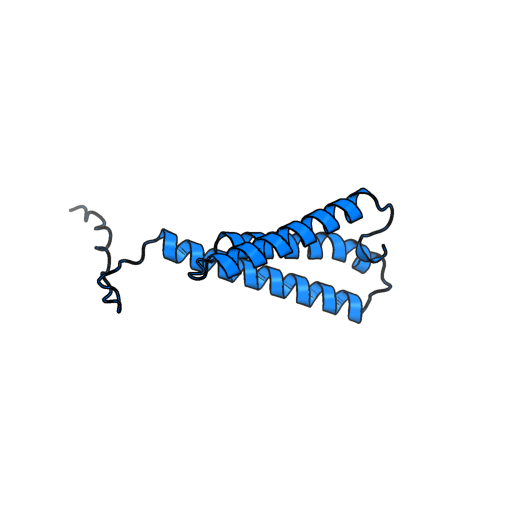7 LEU A C 1
ATOM 907 O O . LEU A 1 117 ? 14.724 -6.812 -15.909 1.00 72.38 117 LEU A O 1
ATOM 911 N N . VAL A 1 118 ? 13.845 -6.309 -13.882 1.00 62.41 118 VAL A N 1
ATOM 912 C CA . VAL A 1 118 ? 14.716 -7.141 -13.032 1.00 62.41 118 VAL A CA 1
ATOM 913 C C . VAL A 1 118 ? 14.168 -8.558 -12.974 1.00 62.41 118 VAL A C 1
ATOM 915 O O . VAL A 1 118 ? 14.975 -9.497 -13.137 1.00 62.41 118 VAL A O 1
#

Mean predicted aligned error: 7.34 Å

Sequence (118 aa):
MTQILQSPEPIVYQGHFGEFTITKSDRLSVIIYRSGLMIAALSFALGSTLVLWQGNNPAVIKALTPIYGCFCLALGLSLVTIHIYMAILHRLLQLFWIIGTITTVILAINSTQPLFLV

Secondary structure (DSSP, 8-state):
------PPPPPEEEETTEEEE--HHHHHHHHHHHHHHHHHHHHHHHHHHHHHHHTT-HHHHHHHHHHHHHHHHHHHHHHHH---S-HHHHHHHHHHHHHHHHHHHHHHHH-SS-GGG-

pLDDT: mean 88.33, std 12.59, range [38.0, 98.5]

Foldseek 3Di:
DDDDPPDPDFDWDQDPVGIDTQDPLNVVLVVLLVVLVVLLVVLVVVLVVLCVPCVPDPVSLVVNQVSVVSNLVSNQRNLVSDDDPPPVVSVVSNVVSVVVVVVLVVQCVPDPGRSVVD

Solvent-accessible surface area (backbone atoms only — not comparable to full-atom values): 6793 Å² total; per-residue (Å²): 136,83,79,75,82,72,74,78,76,84,66,76,42,86,46,98,91,45,78,46,66,82,50,73,65,61,53,49,31,53,53,50,17,50,51,18,44,49,50,19,52,51,29,49,53,50,48,52,50,46,45,73,73,40,57,86,37,71,68,51,49,62,49,40,53,61,38,50,51,48,21,55,51,23,42,48,52,15,64,71,40,49,88,58,90,56,57,69,62,50,50,52,53,50,50,53,48,50,53,54,50,51,52,49,52,53,50,50,71,75,38,95,55,56,64,90,79,111